Protein AF-A0A932EHI4-F1 (afdb_monomer_lite)

Radius of gyration: 26.93 Å; chains: 1; bounding box: 69×71×69 Å

Structure (mmCIF, N/CA/C/O backbone):
data_AF-A0A932EHI4-F1
#
_entry.id   AF-A0A932EHI4-F1
#
loop_
_atom_site.group_PDB
_atom_site.id
_atom_site.type_symbol
_atom_site.label_atom_id
_atom_site.label_alt_id
_atom_site.label_comp_id
_atom_site.label_asym_id
_atom_site.label_entity_id
_atom_site.label_seq_id
_atom_site.pdbx_PDB_ins_code
_atom_site.Cartn_x
_atom_site.Cartn_y
_atom_site.Cartn_z
_atom_site.occupancy
_atom_site.B_iso_or_equiv
_atom_site.auth_seq_id
_atom_site.auth_comp_id
_atom_site.auth_asym_id
_atom_site.auth_atom_id
_atom_site.pdbx_PDB_model_num
ATOM 1 N N . MET A 1 1 ? 50.349 -47.693 31.942 1.00 34.78 1 MET A N 1
ATOM 2 C CA . MET A 1 1 ? 49.705 -47.922 30.631 1.00 34.78 1 MET A CA 1
ATOM 3 C C . MET A 1 1 ? 48.266 -47.412 30.679 1.00 34.78 1 MET A C 1
ATOM 5 O O . MET A 1 1 ? 47.450 -47.995 31.371 1.00 34.78 1 MET A O 1
ATOM 9 N N . SER A 1 2 ? 48.058 -46.270 30.017 1.00 39.97 2 SER A N 1
ATOM 10 C CA . SER A 1 2 ? 46.847 -45.676 29.412 1.00 39.97 2 SER A CA 1
ATOM 11 C C . SER A 1 2 ? 45.482 -45.722 30.128 1.00 39.97 2 SER A C 1
ATOM 13 O O . SER A 1 2 ? 44.790 -46.733 30.109 1.00 39.97 2 SER A O 1
ATOM 15 N N . THR A 1 3 ? 45.031 -44.561 30.624 1.00 42.53 3 THR A N 1
ATOM 16 C CA . THR A 1 3 ? 43.630 -44.257 30.968 1.00 42.53 3 THR A CA 1
ATOM 17 C C . THR A 1 3 ? 42.862 -43.795 29.718 1.00 42.53 3 THR A C 1
ATOM 19 O O . THR A 1 3 ? 43.297 -42.903 28.992 1.00 42.53 3 THR A O 1
ATOM 22 N N . LEU A 1 4 ? 41.722 -44.428 29.432 1.00 42.41 4 LEU A N 1
ATOM 23 C CA . LEU A 1 4 ? 40.864 -44.128 28.279 1.00 42.41 4 LEU A CA 1
ATOM 24 C C . LEU A 1 4 ? 40.129 -42.789 28.489 1.00 42.41 4 LEU A C 1
ATOM 26 O O . LEU A 1 4 ? 39.278 -42.680 29.368 1.00 42.41 4 LEU A O 1
ATOM 30 N N . SER A 1 5 ? 40.443 -41.774 27.675 1.00 54.41 5 SER A N 1
ATOM 31 C CA . SER A 1 5 ? 39.711 -40.498 27.636 1.00 54.41 5 SER A CA 1
ATOM 32 C C . SER A 1 5 ? 38.316 -40.710 27.030 1.00 54.41 5 SER A C 1
ATOM 34 O O . SER A 1 5 ? 38.174 -41.263 25.938 1.00 54.41 5 SER A O 1
ATOM 36 N N . SER A 1 6 ? 37.271 -40.327 27.767 1.00 72.38 6 SER A N 1
ATOM 37 C CA . SER A 1 6 ? 35.872 -40.589 27.414 1.00 72.38 6 SER A CA 1
ATOM 38 C C . SER A 1 6 ? 35.328 -39.575 26.404 1.00 72.38 6 SER A C 1
ATOM 40 O O . SER A 1 6 ? 35.592 -38.377 26.487 1.00 72.38 6 SER A O 1
ATOM 42 N N . ARG A 1 7 ? 34.466 -40.048 25.492 1.00 66.06 7 ARG A N 1
ATOM 43 C CA . ARG A 1 7 ? 33.767 -39.246 24.466 1.00 66.06 7 ARG A CA 1
ATOM 44 C C . ARG A 1 7 ? 33.003 -38.039 25.040 1.00 66.06 7 ARG A C 1
ATOM 46 O O . ARG A 1 7 ? 32.804 -37.060 24.326 1.00 66.06 7 ARG A O 1
ATOM 53 N N . ARG A 1 8 ? 32.598 -38.081 26.318 1.00 62.62 8 ARG A N 1
ATOM 54 C CA . ARG A 1 8 ? 31.930 -36.957 27.005 1.00 62.62 8 ARG A CA 1
ATOM 55 C C . ARG A 1 8 ? 32.855 -35.760 27.247 1.00 62.62 8 ARG A C 1
ATOM 57 O O . ARG A 1 8 ? 32.394 -34.630 27.109 1.00 62.62 8 ARG A O 1
ATOM 64 N N . ASP A 1 9 ? 34.138 -35.985 27.518 1.00 58.72 9 ASP A N 1
ATOM 65 C CA . ASP A 1 9 ? 35.091 -34.894 27.773 1.00 58.72 9 ASP A CA 1
ATOM 66 C C . ASP A 1 9 ? 35.466 -34.150 26.487 1.00 58.72 9 ASP A C 1
ATOM 68 O O . ASP A 1 9 ? 35.713 -32.943 26.508 1.00 58.72 9 ASP A O 1
ATOM 72 N N . PHE A 1 10 ? 35.438 -34.848 25.347 1.00 59.22 10 PHE A N 1
ATOM 73 C CA . PHE A 1 10 ? 35.663 -34.243 24.036 1.00 59.22 10 PHE A CA 1
ATOM 74 C C . PHE A 1 10 ? 34.541 -33.265 23.658 1.00 59.22 10 PHE A C 1
ATOM 76 O O . PHE A 1 10 ? 34.827 -32.152 23.221 1.00 59.22 10 PHE A O 1
ATOM 83 N N . VAL A 1 11 ? 33.274 -33.636 23.888 1.00 58.91 11 VAL A N 1
ATOM 84 C CA . VAL A 1 11 ? 32.106 -32.788 23.575 1.00 58.91 11 VAL A CA 1
ATOM 85 C C . VAL A 1 11 ? 32.016 -31.581 24.513 1.00 58.91 11 VAL A C 1
ATOM 87 O O . VAL A 1 11 ? 31.745 -30.470 24.063 1.00 58.91 11 VAL A O 1
ATOM 90 N N . ALA A 1 12 ? 32.315 -31.756 25.804 1.00 55.88 12 ALA A N 1
ATOM 91 C CA . ALA A 1 12 ? 32.301 -30.651 26.764 1.00 55.88 12 ALA A CA 1
ATOM 92 C C . ALA A 1 12 ? 33.403 -29.608 26.493 1.00 55.88 12 ALA A C 1
ATOM 94 O O . ALA A 1 12 ? 33.197 -28.420 26.731 1.00 55.88 12 ALA A O 1
ATOM 95 N N . ARG A 1 13 ? 34.558 -30.028 25.955 1.00 52.31 13 ARG A N 1
ATOM 96 C CA . ARG A 1 13 ? 35.671 -29.122 25.617 1.00 52.31 13 ARG A CA 1
ATOM 97 C C . ARG A 1 13 ? 35.550 -28.443 24.254 1.00 52.31 13 ARG A C 1
ATOM 99 O O . ARG A 1 13 ? 36.196 -27.423 24.045 1.00 52.31 13 ARG A O 1
ATOM 106 N N . SER A 1 14 ? 34.732 -28.962 23.340 1.00 53.53 14 SER A N 1
ATOM 107 C CA . SER A 1 14 ? 34.564 -28.380 21.997 1.00 53.53 14 SER A CA 1
ATOM 108 C C . SER A 1 14 ? 33.404 -27.375 21.890 1.00 53.53 14 SER A C 1
ATOM 110 O O . SER A 1 14 ? 33.310 -26.665 20.892 1.00 53.53 14 SER A O 1
ATOM 112 N N . GLY A 1 15 ? 32.559 -27.242 22.922 1.00 49.91 15 GLY A N 1
ATOM 113 C CA . GLY A 1 15 ? 31.328 -26.441 22.865 1.00 49.91 15 GLY A CA 1
ATOM 114 C C . GLY A 1 15 ? 31.423 -24.941 23.190 1.00 49.91 15 GLY A C 1
ATOM 115 O O . GLY A 1 15 ? 30.474 -24.220 22.897 1.00 49.91 15 GLY A O 1
ATOM 116 N N . THR A 1 16 ? 32.511 -24.428 23.779 1.00 51.94 16 THR A N 1
ATOM 117 C CA . THR A 1 16 ? 32.500 -23.079 24.403 1.00 51.94 16 THR A CA 1
ATOM 118 C C . THR A 1 16 ? 33.520 -22.058 23.890 1.00 51.94 16 THR A C 1
ATOM 120 O O . THR A 1 16 ? 33.565 -20.956 24.426 1.00 51.94 16 THR A O 1
ATOM 123 N N . MET A 1 17 ? 34.276 -22.326 22.816 1.00 49.56 17 MET A N 1
ATOM 124 C CA . MET A 1 17 ? 35.223 -21.330 22.263 1.00 49.56 17 MET A CA 1
ATOM 125 C C . MET A 1 17 ? 34.876 -20.747 20.889 1.00 49.56 17 MET A C 1
ATOM 127 O O . MET A 1 17 ? 35.564 -19.837 20.438 1.00 49.56 17 MET A O 1
ATOM 131 N N . VAL A 1 18 ? 33.807 -21.193 20.225 1.00 53.56 18 VAL A N 1
ATOM 132 C CA . VAL A 1 18 ? 33.560 -20.788 18.825 1.00 53.56 18 VAL A CA 1
ATOM 133 C C . VAL A 1 18 ? 32.333 -19.887 18.654 1.00 53.56 18 VAL A C 1
ATOM 135 O O . VAL A 1 18 ? 32.189 -19.275 17.611 1.00 53.56 18 VAL A O 1
ATOM 138 N N . GLY A 1 19 ? 31.495 -19.680 19.675 1.00 55.72 19 GLY A N 1
ATOM 139 C CA . GLY A 1 19 ? 30.244 -18.921 19.518 1.00 55.72 19 GLY A CA 1
ATOM 140 C C . GLY A 1 19 ? 30.429 -17.477 19.023 1.00 55.72 19 GLY A C 1
ATOM 141 O O . GLY A 1 19 ? 29.881 -17.107 17.992 1.00 55.72 19 GLY A O 1
ATOM 142 N N . GLY A 1 20 ? 31.221 -16.657 19.720 1.00 63.34 20 GLY A N 1
ATOM 143 C CA . GLY A 1 20 ? 31.332 -15.221 19.414 1.00 63.34 20 GLY A CA 1
ATOM 144 C C . GLY A 1 20 ? 32.152 -14.897 18.160 1.00 63.34 20 GLY A C 1
ATOM 145 O O . GLY A 1 20 ? 31.717 -14.108 17.326 1.00 63.34 20 GLY A O 1
ATOM 146 N N . ALA A 1 21 ? 33.320 -15.527 17.999 1.00 65.38 21 ALA A N 1
ATOM 147 C CA . ALA A 1 21 ? 34.212 -15.268 16.866 1.00 65.38 21 ALA A CA 1
ATOM 148 C C . ALA A 1 21 ? 33.659 -15.832 15.547 1.00 65.38 21 ALA A C 1
ATOM 150 O O . ALA A 1 21 ? 33.754 -15.172 14.517 1.00 65.38 21 ALA A O 1
ATOM 151 N N . TRP A 1 22 ? 33.017 -17.006 15.571 1.00 67.19 22 TRP A N 1
ATOM 152 C CA . TRP A 1 22 ? 32.344 -17.562 14.394 1.00 67.19 22 TRP A CA 1
ATOM 153 C C . TRP A 1 22 ? 31.135 -16.722 13.994 1.00 67.19 22 TRP A C 1
ATOM 155 O O . TRP A 1 22 ? 30.975 -16.415 12.815 1.00 67.19 22 TRP A O 1
ATOM 165 N N . LEU A 1 23 ? 30.330 -16.273 14.966 1.00 69.19 23 LEU A N 1
ATOM 166 C CA . LEU A 1 23 ? 29.234 -15.348 14.685 1.00 69.19 23 LEU A CA 1
ATOM 167 C C . LEU A 1 23 ? 29.748 -14.032 14.106 1.00 69.19 23 LEU A C 1
ATOM 169 O O . LEU A 1 23 ? 29.156 -13.565 13.148 1.00 69.19 23 LEU A O 1
ATOM 173 N N . ALA A 1 24 ? 30.851 -13.464 14.602 1.00 69.75 24 ALA A N 1
ATOM 174 C CA . ALA A 1 24 ? 31.432 -12.243 14.038 1.00 69.75 24 ALA A CA 1
ATOM 175 C C . ALA A 1 24 ? 31.965 -12.443 12.605 1.00 69.75 24 ALA A C 1
ATOM 177 O O . ALA A 1 24 ? 31.718 -11.606 11.738 1.00 69.75 24 ALA A O 1
ATOM 178 N N . VAL A 1 25 ? 32.640 -13.568 12.332 1.00 79.88 25 VAL A N 1
ATOM 179 C CA . VAL A 1 25 ? 33.164 -13.915 10.995 1.00 79.88 25 VAL A CA 1
ATOM 180 C C . VAL A 1 25 ? 32.032 -14.174 9.995 1.00 79.88 25 VAL A C 1
ATOM 182 O O . VAL A 1 25 ? 32.128 -13.782 8.832 1.00 79.88 25 VAL A O 1
ATOM 185 N N . HIS A 1 26 ? 30.939 -14.795 10.438 1.00 78.31 26 HIS A N 1
ATOM 186 C CA . HIS A 1 26 ? 29.800 -15.130 9.585 1.00 78.31 26 HIS A CA 1
ATOM 187 C C . HIS A 1 26 ? 28.651 -14.120 9.655 1.00 78.31 26 HIS A C 1
ATOM 189 O O . HIS A 1 26 ? 27.681 -14.276 8.911 1.00 78.31 26 HIS A O 1
ATOM 195 N N . LEU A 1 27 ? 28.755 -13.063 10.467 1.00 82.56 27 LEU A N 1
ATOM 196 C CA . LEU A 1 27 ? 27.719 -12.038 10.604 1.00 82.56 27 LEU A CA 1
ATOM 197 C C . LEU A 1 27 ? 27.316 -11.452 9.243 1.00 82.56 27 LEU A C 1
ATOM 199 O O . LEU A 1 27 ? 26.121 -11.439 8.955 1.00 82.56 27 LEU A O 1
ATOM 203 N N . PRO A 1 28 ? 28.246 -11.082 8.338 1.00 90.19 28 PRO A N 1
ATOM 204 C CA . PRO A 1 28 ? 27.865 -10.539 7.035 1.00 90.19 28 PRO A CA 1
ATOM 205 C C . PRO A 1 28 ? 27.104 -11.545 6.160 1.00 90.19 28 PRO A C 1
ATOM 207 O O . PRO A 1 28 ? 26.199 -11.159 5.419 1.00 90.19 28 PRO A O 1
ATOM 210 N N . ALA A 1 29 ? 27.443 -12.837 6.253 1.00 79.00 29 ALA A N 1
ATOM 211 C CA . ALA A 1 29 ? 26.787 -13.912 5.511 1.00 79.00 29 ALA A CA 1
ATOM 212 C C . ALA A 1 29 ? 25.397 -14.230 6.081 1.00 79.00 29 ALA A C 1
ATOM 214 O O . ALA A 1 29 ? 24.445 -14.390 5.320 1.00 79.00 29 ALA A O 1
ATOM 215 N N . ILE A 1 30 ? 25.260 -14.249 7.407 1.00 79.38 30 ILE A N 1
ATOM 216 C CA . ILE A 1 30 ? 23.980 -14.409 8.106 1.00 79.38 30 ILE A CA 1
ATOM 217 C C . ILE A 1 30 ? 23.071 -13.216 7.806 1.00 79.38 30 ILE A C 1
ATOM 219 O O . ILE A 1 30 ? 21.899 -13.399 7.491 1.00 79.38 30 ILE A O 1
ATOM 223 N N . GLU A 1 31 ? 23.602 -11.995 7.819 1.00 81.19 31 GLU A N 1
ATOM 224 C CA . GLU A 1 31 ? 22.860 -10.811 7.406 1.00 81.19 31 GLU A CA 1
ATOM 225 C C . GLU A 1 31 ? 22.473 -10.853 5.926 1.00 81.19 31 GLU A C 1
ATOM 227 O O . GLU A 1 31 ? 21.355 -10.482 5.576 1.00 81.19 31 GLU A O 1
ATOM 232 N N . ALA A 1 32 ? 23.367 -11.292 5.037 1.00 77.19 32 ALA A N 1
ATOM 233 C CA . ALA A 1 32 ? 23.060 -11.441 3.619 1.00 77.19 32 ALA A CA 1
ATOM 234 C C . ALA A 1 32 ? 21.960 -12.485 3.397 1.00 77.19 32 ALA A C 1
ATOM 236 O O . ALA A 1 32 ? 21.020 -12.218 2.647 1.00 77.19 32 ALA A O 1
ATOM 237 N N . ALA A 1 33 ? 22.024 -13.617 4.101 1.00 73.06 33 ALA A N 1
ATOM 238 C CA . ALA A 1 33 ? 21.003 -14.655 4.092 1.00 73.06 33 ALA A CA 1
ATOM 239 C C . ALA A 1 33 ? 19.678 -14.149 4.681 1.00 73.06 33 ALA A C 1
ATOM 241 O O . ALA A 1 33 ? 18.629 -14.368 4.087 1.00 73.06 33 ALA A O 1
ATOM 242 N N . ALA A 1 34 ? 19.705 -13.391 5.778 1.00 74.50 34 ALA A N 1
ATOM 243 C CA . ALA A 1 34 ? 18.517 -12.784 6.373 1.00 74.50 34 ALA A CA 1
ATOM 244 C C . ALA A 1 34 ? 17.903 -11.710 5.460 1.00 74.50 34 ALA A C 1
ATOM 246 O O . ALA A 1 34 ? 16.685 -11.659 5.303 1.00 74.50 34 ALA A O 1
ATOM 247 N N . ARG A 1 35 ? 18.722 -10.877 4.803 1.00 75.44 35 ARG A N 1
ATOM 248 C CA . ARG A 1 35 ? 18.268 -9.933 3.768 1.00 75.44 35 ARG A CA 1
ATOM 249 C C . ARG A 1 35 ? 17.667 -10.681 2.582 1.00 75.44 35 ARG A C 1
ATOM 251 O O . ARG A 1 35 ? 16.629 -10.264 2.079 1.00 75.44 35 ARG A O 1
ATOM 258 N N . HIS A 1 36 ? 18.284 -11.778 2.148 1.00 66.12 36 HIS A N 1
ATOM 259 C CA . HIS A 1 36 ? 17.778 -12.609 1.059 1.00 66.12 36 HIS A CA 1
ATOM 260 C C . HIS A 1 36 ? 16.447 -13.274 1.429 1.00 66.12 36 HIS A C 1
ATOM 262 O O . HIS A 1 36 ? 15.498 -13.183 0.657 1.00 66.12 36 HIS A O 1
ATOM 268 N N . ALA A 1 37 ? 16.341 -13.849 2.627 1.00 61.88 37 ALA A N 1
ATOM 269 C CA . ALA A 1 37 ? 15.124 -14.454 3.155 1.00 61.88 37 ALA A CA 1
ATOM 270 C C . ALA A 1 37 ? 14.007 -13.417 3.339 1.00 61.88 37 ALA A C 1
ATOM 272 O O . ALA A 1 37 ? 12.887 -13.662 2.917 1.00 61.88 37 ALA A O 1
ATOM 273 N N . ARG A 1 38 ? 14.297 -12.218 3.867 1.00 62.53 38 ARG A N 1
ATOM 274 C CA . ARG A 1 38 ? 13.319 -11.113 3.956 1.00 62.53 38 ARG A CA 1
ATOM 275 C C . ARG A 1 38 ? 12.853 -10.646 2.576 1.00 62.53 38 ARG A C 1
ATOM 277 O O . ARG A 1 38 ? 11.665 -10.419 2.380 1.00 62.53 38 ARG A O 1
ATOM 284 N N . ARG A 1 39 ? 13.770 -10.550 1.605 1.00 61.00 39 ARG A N 1
ATOM 285 C CA . ARG A 1 39 ? 13.433 -10.249 0.203 1.00 61.00 39 ARG A CA 1
ATOM 286 C C . ARG A 1 39 ? 12.581 -11.357 -0.419 1.00 61.00 39 ARG A C 1
ATOM 288 O O . ARG A 1 39 ? 11.655 -11.041 -1.148 1.00 61.00 39 ARG A O 1
ATOM 295 N N . ALA A 1 40 ? 12.864 -12.626 -0.128 1.00 58.41 40 ALA A N 1
ATOM 296 C CA . ALA A 1 40 ? 12.082 -13.768 -0.599 1.00 58.41 40 ALA A CA 1
ATOM 297 C C . ALA A 1 40 ? 10.686 -13.820 0.045 1.00 58.41 40 ALA A C 1
ATOM 299 O O . ALA A 1 40 ? 9.701 -13.964 -0.663 1.00 58.41 40 ALA A O 1
ATOM 300 N N . LEU A 1 41 ? 10.574 -13.574 1.351 1.00 56.38 41 LEU A N 1
ATOM 301 C CA . LEU A 1 41 ? 9.292 -13.457 2.052 1.00 56.38 41 LEU A CA 1
ATOM 302 C C . LEU A 1 41 ? 8.439 -12.298 1.510 1.00 56.38 41 LEU A C 1
ATOM 304 O O . LEU A 1 41 ? 7.230 -12.450 1.369 1.00 56.38 41 LEU A O 1
ATOM 308 N N . GLY A 1 42 ? 9.061 -11.185 1.106 1.00 54.72 42 GLY A N 1
ATOM 309 C CA . GLY A 1 42 ? 8.382 -10.098 0.389 1.00 54.72 42 GLY A CA 1
ATOM 310 C C . GLY A 1 42 ? 7.931 -10.451 -1.039 1.00 54.72 42 GLY A C 1
ATOM 311 O O . GLY A 1 42 ? 6.995 -9.833 -1.539 1.00 54.72 42 GLY A O 1
ATOM 312 N N . ARG A 1 43 ? 8.549 -11.455 -1.682 1.00 55.75 43 ARG A N 1
ATOM 313 C CA . ARG A 1 43 ? 8.125 -12.018 -2.984 1.00 55.75 43 ARG A CA 1
ATOM 314 C C . ARG A 1 43 ? 6.952 -12.996 -2.870 1.00 55.75 43 ARG A C 1
ATOM 316 O O . ARG A 1 43 ? 6.369 -13.363 -3.879 1.00 55.75 43 ARG A O 1
ATOM 323 N N . HIS A 1 44 ? 6.603 -13.433 -1.658 1.00 49.38 44 HIS A N 1
ATOM 324 C CA . HIS A 1 44 ? 5.498 -14.371 -1.435 1.00 49.38 44 HIS A CA 1
ATOM 325 C C . HIS A 1 44 ? 4.145 -13.691 -1.191 1.00 49.38 44 HIS A C 1
ATOM 327 O O . HIS A 1 44 ? 3.127 -14.378 -1.144 1.00 49.38 44 HIS A O 1
ATOM 333 N N . ALA A 1 45 ? 4.092 -12.357 -1.086 1.00 57.59 45 ALA A N 1
ATOM 334 C CA . ALA A 1 45 ? 2.835 -11.658 -1.326 1.00 57.59 45 ALA A CA 1
ATOM 335 C C . ALA A 1 45 ? 2.545 -11.767 -2.831 1.00 57.59 45 ALA A C 1
ATOM 337 O O . ALA A 1 45 ? 3.400 -11.339 -3.616 1.00 57.59 45 ALA A O 1
ATOM 338 N N . PRO A 1 46 ? 1.395 -12.326 -3.256 1.00 59.50 46 PRO A N 1
ATOM 339 C CA . PRO A 1 46 ? 1.079 -12.408 -4.674 1.00 59.50 46 PRO A CA 1
ATOM 340 C C . PRO A 1 46 ? 1.234 -11.003 -5.280 1.00 59.50 46 PRO A C 1
ATOM 342 O O . PRO A 1 46 ? 0.834 -10.007 -4.672 1.00 59.50 46 PRO A O 1
ATOM 345 N N . PHE A 1 47 ? 1.911 -10.917 -6.426 1.00 74.00 47 PHE A N 1
ATOM 346 C CA . PHE A 1 47 ? 2.189 -9.688 -7.187 1.00 74.00 47 PHE A CA 1
ATOM 347 C C . PHE A 1 47 ? 3.277 -8.730 -6.639 1.00 74.00 47 PHE A C 1
ATOM 349 O O . PHE A 1 47 ? 3.690 -7.831 -7.369 1.00 74.00 47 PHE A O 1
ATOM 356 N N . GLY A 1 48 ? 3.799 -8.890 -5.414 1.00 89.31 48 GLY A N 1
ATOM 357 C CA . GLY A 1 48 ? 4.906 -8.058 -4.891 1.00 89.31 48 GLY A CA 1
ATOM 358 C C . GLY A 1 48 ? 4.552 -6.603 -4.529 1.00 89.31 48 GLY A C 1
ATOM 359 O O . GLY A 1 48 ? 5.442 -5.786 -4.283 1.00 89.31 48 GLY A O 1
ATOM 360 N N . VAL A 1 49 ? 3.259 -6.265 -4.455 1.00 92.56 49 VAL A N 1
ATOM 361 C CA . VAL A 1 49 ? 2.757 -4.894 -4.216 1.00 92.56 49 VAL A CA 1
ATOM 362 C C . VAL A 1 49 ? 3.283 -4.291 -2.909 1.00 92.56 49 VAL A C 1
ATOM 364 O O . VAL A 1 49 ? 3.677 -3.130 -2.879 1.00 92.56 49 VAL A O 1
ATOM 367 N N . ILE A 1 50 ? 3.344 -5.071 -1.826 1.00 91.94 50 ILE A N 1
ATOM 368 C CA . ILE A 1 50 ? 3.815 -4.575 -0.521 1.00 91.94 50 ILE A CA 1
ATOM 369 C C . ILE A 1 50 ? 5.298 -4.193 -0.570 1.00 91.94 50 ILE A C 1
ATOM 371 O O . ILE A 1 50 ? 5.689 -3.159 -0.033 1.00 91.94 50 ILE A O 1
ATOM 375 N N . TYR A 1 51 ? 6.120 -4.986 -1.263 1.00 92.25 51 TYR A N 1
ATOM 376 C CA . TYR A 1 51 ? 7.532 -4.661 -1.460 1.00 92.25 51 TYR A CA 1
ATOM 377 C C . TYR A 1 51 ? 7.706 -3.395 -2.310 1.00 92.25 51 TYR A C 1
ATOM 379 O O . TYR A 1 51 ? 8.530 -2.540 -1.982 1.00 92.25 51 TYR A O 1
ATOM 387 N N . PHE A 1 52 ? 6.899 -3.239 -3.365 1.00 94.88 52 PHE A N 1
ATOM 388 C CA . PHE A 1 52 ? 6.847 -1.995 -4.133 1.00 94.88 52 PHE A CA 1
ATOM 389 C C . PHE A 1 52 ? 6.498 -0.795 -3.250 1.00 94.88 52 PHE A C 1
ATOM 391 O O . PHE A 1 52 ? 7.188 0.217 -3.328 1.00 94.88 52 PHE A O 1
ATOM 398 N N . MET A 1 53 ? 5.472 -0.904 -2.398 1.00 95.50 53 MET A N 1
ATOM 399 C CA . MET A 1 53 ? 5.065 0.180 -1.499 1.00 95.50 53 MET A CA 1
ATOM 400 C C . MET A 1 53 ? 6.193 0.586 -0.550 1.00 95.50 53 MET A C 1
ATOM 402 O O . MET A 1 53 ? 6.492 1.772 -0.450 1.00 95.50 53 MET A O 1
ATOM 406 N N . ASP A 1 54 ? 6.848 -0.377 0.101 1.00 94.62 54 ASP A N 1
ATOM 407 C CA . ASP A 1 54 ? 7.969 -0.109 1.011 1.00 94.62 54 ASP A CA 1
ATOM 408 C C . ASP A 1 54 ? 9.115 0.621 0.289 1.00 94.62 54 ASP A C 1
ATOM 410 O O . ASP A 1 54 ? 9.564 1.690 0.716 1.00 94.62 54 ASP A O 1
ATOM 414 N N . LYS A 1 55 ? 9.515 0.115 -0.885 1.00 95.00 55 LYS A N 1
ATOM 415 C CA . LYS A 1 55 ? 10.545 0.748 -1.718 1.00 95.00 55 LYS A CA 1
ATOM 416 C C . LYS A 1 55 ? 10.131 2.146 -2.178 1.00 95.00 55 LYS A C 1
ATOM 418 O O . LYS A 1 55 ? 10.943 3.066 -2.094 1.00 95.00 55 LYS A O 1
ATOM 423 N N . ALA A 1 56 ? 8.901 2.321 -2.662 1.00 96.56 56 ALA A N 1
ATOM 424 C CA . ALA A 1 56 ? 8.385 3.601 -3.138 1.00 96.56 56 ALA A CA 1
ATOM 425 C C . ALA A 1 56 ? 8.405 4.641 -2.015 1.00 96.56 56 ALA A C 1
ATOM 427 O O . ALA A 1 56 ? 8.977 5.716 -2.183 1.00 96.56 56 ALA A O 1
ATOM 428 N N . LEU A 1 57 ? 7.862 4.297 -0.847 1.00 96.75 57 LEU A N 1
ATOM 429 C CA . LEU A 1 57 ? 7.800 5.185 0.312 1.00 96.75 57 LEU A CA 1
ATOM 430 C C . LEU A 1 57 ? 9.181 5.564 0.858 1.00 96.75 57 LEU A C 1
ATOM 432 O O . LEU A 1 57 ? 9.334 6.655 1.405 1.00 96.75 57 LEU A O 1
ATOM 436 N N . GLY A 1 58 ? 10.180 4.695 0.686 1.00 95.75 58 GLY A N 1
ATOM 437 C CA . GLY A 1 58 ? 11.574 4.978 1.025 1.00 95.75 58 GLY A CA 1
ATOM 438 C C . GLY A 1 58 ? 12.382 5.690 -0.067 1.00 95.75 58 GLY A C 1
ATOM 439 O O . GLY A 1 58 ? 13.528 6.052 0.190 1.00 95.75 58 GLY A O 1
ATOM 440 N N . THR A 1 59 ? 11.843 5.865 -1.280 1.00 95.06 59 THR A N 1
ATOM 441 C CA . THR A 1 59 ? 12.583 6.420 -2.430 1.00 95.06 59 THR A CA 1
ATOM 442 C C . THR A 1 59 ? 11.720 7.362 -3.288 1.00 95.06 59 THR A C 1
ATOM 444 O O . THR A 1 59 ? 11.412 8.474 -2.867 1.00 95.06 59 THR A O 1
ATOM 447 N N . PHE A 1 60 ? 11.327 6.944 -4.495 1.00 94.00 60 PHE A N 1
ATOM 448 C CA . PHE A 1 60 ? 10.684 7.769 -5.526 1.00 94.00 60 PHE A CA 1
ATOM 449 C C . PHE A 1 60 ? 9.251 8.209 -5.189 1.00 94.00 60 PHE A C 1
ATOM 451 O O . PHE A 1 60 ? 8.716 9.109 -5.824 1.00 94.00 60 PHE A O 1
ATOM 458 N N . GLY A 1 61 ? 8.615 7.566 -4.212 1.00 95.25 61 GLY A N 1
ATOM 459 C CA . GLY A 1 61 ? 7.253 7.835 -3.756 1.00 95.25 61 GLY A CA 1
ATOM 460 C C . GLY A 1 61 ? 7.191 8.445 -2.356 1.00 95.25 61 GLY A C 1
ATOM 461 O O . GLY A 1 61 ? 6.143 8.362 -1.716 1.00 95.25 61 GLY A O 1
ATOM 462 N N . ALA A 1 62 ? 8.278 9.046 -1.858 1.00 97.19 62 ALA A N 1
ATOM 463 C CA . ALA A 1 62 ? 8.350 9.591 -0.498 1.00 97.19 62 ALA A CA 1
ATOM 464 C C . ALA A 1 62 ? 7.224 10.596 -0.171 1.00 97.19 62 ALA A C 1
ATOM 466 O O . ALA A 1 62 ? 6.786 10.674 0.978 1.00 97.19 62 ALA A O 1
ATOM 467 N N . GLN A 1 63 ? 6.682 11.309 -1.170 1.00 96.44 63 GLN A N 1
ATOM 468 C CA . GLN A 1 63 ? 5.540 12.216 -0.981 1.00 96.44 63 GLN A CA 1
ATOM 469 C C . GLN A 1 63 ? 4.275 11.527 -0.436 1.00 96.44 63 GLN A C 1
ATOM 471 O O . GLN A 1 63 ? 3.460 12.171 0.223 1.00 96.44 63 GLN A O 1
ATOM 476 N N . PHE A 1 64 ? 4.108 10.219 -0.660 1.00 97.44 64 PHE A N 1
ATOM 477 C CA . PHE A 1 64 ? 2.950 9.457 -0.185 1.00 97.44 64 PHE A CA 1
ATOM 478 C C . PHE A 1 64 ? 3.079 9.024 1.282 1.00 97.44 64 PHE A C 1
ATOM 480 O O . PHE A 1 64 ? 2.094 8.600 1.889 1.00 97.44 64 PHE A O 1
ATOM 487 N N . LEU A 1 65 ? 4.266 9.165 1.883 1.00 97.06 65 LEU A N 1
ATOM 488 C CA . LEU A 1 65 ? 4.533 8.710 3.245 1.00 97.06 65 LEU A CA 1
ATOM 489 C C . LEU A 1 65 ? 3.716 9.470 4.290 1.00 97.06 65 LEU A C 1
ATOM 491 O O . LEU A 1 65 ? 3.197 8.855 5.220 1.00 97.06 65 LEU A O 1
ATOM 495 N N . GLN A 1 66 ? 3.587 10.791 4.142 1.00 97.19 66 GLN A N 1
ATOM 496 C CA . GLN A 1 66 ? 2.826 11.608 5.089 1.00 97.19 66 GLN A CA 1
ATOM 497 C C . GLN A 1 66 ? 1.316 11.328 5.023 1.00 97.19 66 GLN A C 1
ATOM 499 O O . GLN A 1 66 ? 0.749 11.029 6.074 1.00 97.19 66 GLN A O 1
ATOM 504 N N . PRO A 1 67 ? 0.662 11.303 3.842 1.00 97.06 67 PRO A N 1
ATOM 505 C CA . PRO A 1 67 ? -0.734 10.871 3.732 1.00 97.06 67 PRO A CA 1
ATOM 506 C C . PRO A 1 67 ? -1.002 9.491 4.341 1.00 97.06 67 PRO A C 1
ATOM 508 O O . PRO A 1 67 ? -1.997 9.311 5.042 1.00 97.06 67 PRO A O 1
ATOM 511 N N . ILE A 1 68 ? -0.104 8.524 4.120 1.00 97.19 68 ILE A N 1
ATOM 512 C CA . ILE A 1 68 ? -0.257 7.170 4.667 1.00 97.19 68 ILE A CA 1
ATOM 513 C C . ILE A 1 68 ? -0.128 7.166 6.188 1.00 97.19 68 ILE A C 1
ATOM 515 O O . ILE A 1 68 ? -1.011 6.655 6.874 1.00 97.19 68 ILE A O 1
ATOM 519 N N . ARG A 1 69 ? 0.939 7.763 6.733 1.00 97.25 69 ARG A N 1
ATOM 520 C CA . ARG A 1 69 ? 1.141 7.832 8.188 1.00 97.25 69 ARG A CA 1
ATOM 521 C C . ARG A 1 69 ? 0.010 8.582 8.886 1.00 97.25 69 ARG A C 1
ATOM 523 O O . ARG A 1 69 ? -0.437 8.132 9.936 1.00 97.25 69 ARG A O 1
ATOM 530 N N . GLY A 1 70 ? -0.453 9.682 8.295 1.00 96.38 70 GLY A N 1
ATOM 531 C CA . GLY A 1 70 ? -1.537 10.498 8.835 1.00 96.38 70 GLY A CA 1
ATOM 532 C C . GLY A 1 70 ? -2.891 9.788 8.841 1.00 96.38 70 GLY A C 1
ATOM 533 O O . GLY A 1 70 ? -3.641 9.950 9.794 1.00 96.38 70 GLY A O 1
ATOM 534 N N . GLY A 1 71 ? -3.191 8.966 7.830 1.00 97.25 71 GLY A N 1
ATOM 535 C CA . GLY A 1 71 ? -4.490 8.290 7.737 1.00 97.25 71 GLY A CA 1
ATOM 536 C C . GLY A 1 71 ? -4.602 6.947 8.463 1.00 97.25 71 GLY A C 1
ATOM 537 O O . GLY A 1 71 ? -5.716 6.473 8.673 1.00 97.25 71 GLY A O 1
ATOM 538 N N . LEU A 1 72 ? -3.495 6.326 8.889 1.00 97.38 72 LEU A N 1
ATOM 539 C CA . LEU A 1 72 ? -3.540 5.069 9.657 1.00 97.38 72 LEU A CA 1
ATOM 540 C C . LEU A 1 72 ? -4.302 5.194 10.998 1.00 97.38 72 LEU A C 1
ATOM 542 O O . LEU A 1 72 ? -5.124 4.318 11.285 1.00 97.38 72 LEU A O 1
ATOM 546 N N . PRO A 1 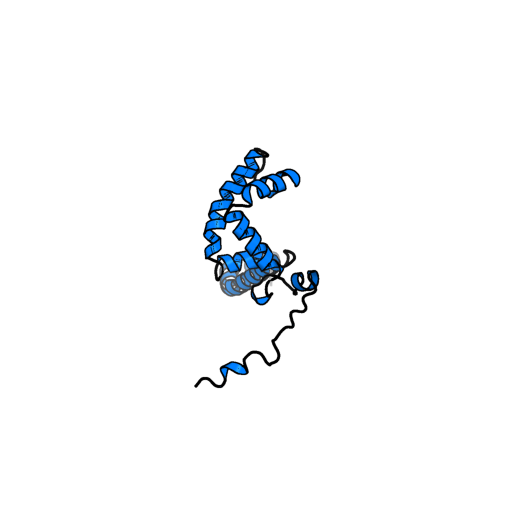73 ? -4.098 6.249 11.816 1.00 98.25 73 PRO A N 1
ATOM 547 C CA . PRO A 1 73 ? -4.912 6.485 13.009 1.00 98.25 73 PRO A CA 1
ATOM 548 C C . PRO A 1 73 ? -6.401 6.665 12.695 1.00 98.25 73 PRO A C 1
ATOM 550 O O . PRO A 1 73 ? -7.242 6.123 13.412 1.00 98.25 73 PRO A O 1
ATOM 553 N N . ASP A 1 74 ? -6.729 7.373 11.611 1.00 98.12 74 ASP A N 1
ATOM 554 C CA . ASP A 1 74 ? -8.115 7.600 11.194 1.00 98.12 74 ASP A CA 1
ATOM 555 C C . ASP A 1 74 ? -8.783 6.308 10.718 1.00 98.12 74 ASP A C 1
ATOM 557 O O . ASP A 1 74 ? -9.927 6.040 11.086 1.00 98.12 74 ASP A O 1
ATOM 561 N N . LEU A 1 75 ? -8.053 5.453 9.992 1.00 98.44 75 LEU A N 1
ATOM 562 C CA . LEU A 1 75 ? -8.515 4.118 9.614 1.00 98.44 75 LEU A CA 1
ATOM 563 C C . LEU A 1 75 ? -8.822 3.266 10.855 1.00 98.44 75 LEU A C 1
ATOM 565 O O . LEU A 1 75 ? -9.869 2.622 10.924 1.00 98.44 75 LEU A O 1
ATOM 569 N N . LEU A 1 76 ? -7.934 3.275 11.857 1.00 98.25 76 LEU A N 1
ATOM 570 C CA . LEU A 1 76 ? -8.155 2.552 13.113 1.00 98.25 76 LEU A CA 1
ATOM 571 C C . LEU A 1 76 ? -9.358 3.112 13.886 1.00 98.25 76 LEU A C 1
ATOM 573 O O . LEU A 1 76 ? -10.166 2.341 14.409 1.00 98.25 76 LEU A O 1
ATOM 577 N N . LYS A 1 77 ? -9.498 4.440 13.948 1.00 98.38 77 LYS A N 1
ATOM 578 C CA . LYS A 1 77 ? -10.642 5.112 14.576 1.00 98.38 77 LYS A CA 1
ATOM 579 C C . LYS A 1 77 ? -11.952 4.727 13.886 1.00 98.38 77 LYS A C 1
ATOM 581 O O . LYS A 1 77 ? -12.896 4.334 14.569 1.00 98.38 77 LYS A O 1
ATOM 586 N N . ALA A 1 78 ? -12.001 4.791 12.556 1.00 98.19 78 ALA A N 1
ATOM 587 C CA . ALA A 1 78 ? -13.165 4.395 11.769 1.00 98.19 78 ALA A CA 1
ATOM 588 C C . ALA A 1 78 ? -13.498 2.907 11.958 1.00 98.19 78 ALA A C 1
ATOM 590 O O . ALA A 1 78 ? -14.666 2.550 12.108 1.00 98.19 78 ALA A O 1
ATOM 591 N N . ALA A 1 79 ? -12.480 2.045 12.046 1.00 98.44 79 ALA A N 1
ATOM 592 C CA . ALA A 1 79 ? -12.689 0.627 12.299 1.00 98.44 79 ALA A CA 1
ATOM 593 C C . ALA A 1 79 ? -13.302 0.361 13.684 1.00 98.44 79 ALA A C 1
ATOM 595 O O . ALA A 1 79 ? -14.284 -0.373 13.802 1.00 98.44 79 ALA A O 1
ATOM 596 N N . ARG A 1 80 ? -12.788 1.017 14.730 1.00 98.25 80 ARG A N 1
ATOM 597 C CA . ARG A 1 80 ? -13.331 0.902 16.094 1.00 98.25 80 ARG A CA 1
ATOM 598 C C . ARG A 1 80 ? -14.719 1.518 16.249 1.00 98.25 80 ARG A C 1
ATOM 600 O O . ARG A 1 80 ? -15.482 1.062 17.094 1.00 98.25 80 ARG A O 1
ATOM 607 N N . ALA A 1 81 ? -15.072 2.502 15.422 1.00 98.12 81 ALA A N 1
ATOM 608 C CA . ALA A 1 81 ? -16.437 3.023 15.361 1.00 98.12 81 ALA A CA 1
ATOM 609 C C . ALA A 1 81 ? -17.438 1.984 14.816 1.00 98.12 81 ALA A C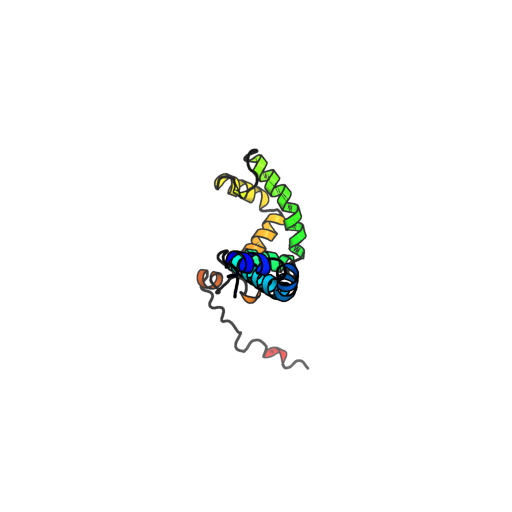 1
ATOM 611 O O . ALA A 1 81 ? -18.605 2.018 15.195 1.00 98.12 81 ALA A O 1
ATOM 612 N N . LYS A 1 82 ? -16.995 1.045 13.962 1.00 97.88 82 LYS A N 1
ATOM 613 C CA . LYS A 1 82 ? -17.820 -0.088 13.501 1.00 97.88 82 LYS A CA 1
ATOM 614 C C . LYS A 1 82 ? -17.862 -1.233 14.510 1.00 97.88 82 LYS A C 1
ATOM 616 O O . LYS A 1 82 ? -18.911 -1.846 14.681 1.00 97.88 82 LYS A O 1
ATOM 621 N N . ASN A 1 83 ? -16.737 -1.536 15.156 1.00 97.50 83 ASN A N 1
ATOM 622 C CA . ASN A 1 83 ? -16.652 -2.554 16.199 1.00 97.50 83 ASN A CA 1
ATOM 623 C C . ASN A 1 83 ? -15.571 -2.177 17.234 1.00 97.50 83 ASN A C 1
ATOM 625 O O . ASN A 1 83 ? -14.382 -2.315 16.944 1.00 97.50 83 ASN A O 1
ATOM 629 N N . PRO A 1 84 ? -15.936 -1.751 18.456 1.00 97.19 84 PRO A N 1
ATOM 630 C CA . PRO A 1 84 ? -14.958 -1.337 19.465 1.00 97.19 84 PRO A CA 1
ATOM 631 C C . PRO A 1 84 ? -13.974 -2.434 19.899 1.00 97.19 84 PRO A C 1
ATOM 633 O O . PRO A 1 84 ? -12.912 -2.112 20.430 1.00 97.19 84 PRO A O 1
ATOM 636 N N . ALA A 1 85 ? -14.308 -3.712 19.682 1.00 96.69 85 ALA A N 1
ATOM 637 C CA . ALA A 1 85 ? -13.488 -4.846 20.100 1.00 96.69 85 ALA A CA 1
ATOM 638 C C . ALA A 1 85 ? -12.331 -5.165 19.136 1.00 96.69 85 ALA A C 1
ATOM 640 O O . ALA A 1 85 ? -11.434 -5.920 19.512 1.00 96.69 85 ALA A O 1
ATOM 641 N N . VAL A 1 86 ? -12.320 -4.614 17.913 1.00 97.69 86 VAL A N 1
ATOM 642 C CA . VAL A 1 86 ? -11.258 -4.934 16.948 1.00 97.69 86 VAL A CA 1
ATOM 643 C C . VAL A 1 86 ? -9.937 -4.232 17.265 1.00 97.69 86 VAL A C 1
ATOM 645 O O . VAL A 1 86 ? -9.874 -3.059 17.660 1.00 97.69 86 VAL A O 1
ATOM 648 N N . ARG A 1 87 ? -8.837 -4.942 17.014 1.00 96.94 87 ARG A N 1
ATOM 649 C CA . ARG A 1 87 ? -7.472 -4.405 17.083 1.00 96.94 87 ARG A CA 1
ATOM 650 C C . ARG A 1 87 ? -7.121 -3.567 15.855 1.00 96.94 87 ARG A C 1
ATOM 652 O O . ARG A 1 87 ? -6.255 -2.703 15.954 1.00 96.94 87 ARG A O 1
ATOM 659 N N . GLY A 1 88 ? -7.796 -3.786 14.726 1.00 96.31 88 GLY A N 1
ATOM 660 C CA . GLY A 1 88 ? -7.589 -3.021 13.499 1.00 96.31 88 GLY A CA 1
ATOM 661 C C . GLY A 1 88 ? -8.611 -3.328 12.407 1.00 96.31 88 GLY A C 1
ATOM 662 O O . GLY A 1 88 ? -9.432 -4.230 12.537 1.00 96.31 88 GLY A O 1
ATOM 663 N N . PHE A 1 89 ? -8.524 -2.577 11.308 1.00 97.69 89 PHE A N 1
ATOM 664 C CA . PHE A 1 89 ? -9.433 -2.663 10.160 1.00 97.69 89 PHE A CA 1
ATOM 665 C C . PHE A 1 89 ? -9.615 -4.088 9.608 1.00 97.69 89 PHE A C 1
ATOM 667 O O . PHE A 1 89 ? -10.734 -4.481 9.303 1.00 97.69 89 PHE A O 1
ATOM 674 N N . ALA A 1 90 ? -8.538 -4.876 9.533 1.00 96.62 90 ALA A N 1
ATOM 675 C CA . ALA A 1 90 ? -8.555 -6.217 8.942 1.00 96.62 90 ALA A CA 1
ATOM 676 C C . ALA A 1 90 ? -9.401 -7.251 9.715 1.00 96.62 90 ALA A C 1
ATOM 678 O O . ALA A 1 90 ? -9.698 -8.310 9.173 1.00 96.62 90 ALA A O 1
ATOM 679 N N . GLU A 1 91 ? -9.780 -6.968 10.965 1.00 98.12 91 GLU A N 1
ATOM 680 C CA . GLU A 1 91 ? -10.621 -7.863 11.778 1.00 98.12 91 GLU A CA 1
ATOM 681 C C . GLU A 1 91 ? -12.123 -7.609 11.603 1.00 98.12 91 GLU A C 1
ATOM 683 O O . GLU A 1 91 ? -12.945 -8.360 12.125 1.00 98.12 91 GLU A O 1
ATOM 688 N N . LEU A 1 92 ? -12.500 -6.542 10.894 1.00 98.25 92 LEU A N 1
ATOM 689 C CA . LEU A 1 92 ? -13.893 -6.271 10.563 1.00 98.25 92 LEU A CA 1
ATOM 690 C C . LEU A 1 92 ? -14.420 -7.276 9.532 1.00 98.25 92 LEU A C 1
ATOM 692 O O . LEU A 1 92 ? -13.658 -7.798 8.716 1.00 98.25 92 LEU A O 1
ATOM 696 N N . SER A 1 93 ? -15.739 -7.479 9.515 1.00 97.88 93 SER A N 1
ATOM 697 C CA . SER A 1 93 ? -16.405 -8.168 8.400 1.00 97.88 93 SER A CA 1
ATOM 698 C C . SER A 1 93 ? -16.188 -7.419 7.080 1.00 97.88 93 SER A C 1
ATOM 700 O O . SER A 1 93 ? -15.941 -6.213 7.073 1.00 97.88 93 SER A O 1
ATOM 702 N N . PHE A 1 94 ? -16.322 -8.112 5.948 1.00 96.94 94 PHE A N 1
ATOM 703 C CA . PHE A 1 94 ? -16.158 -7.506 4.622 1.00 96.94 94 PHE A CA 1
ATOM 704 C C . PHE A 1 94 ? -17.075 -6.288 4.401 1.00 96.94 94 PHE A C 1
ATOM 706 O O . PHE A 1 94 ? -16.650 -5.269 3.853 1.00 96.94 94 PHE A O 1
ATOM 713 N N . GLU A 1 95 ? -18.318 -6.365 4.873 1.00 98.00 95 GLU A N 1
ATOM 714 C CA . GLU A 1 95 ? -19.301 -5.280 4.787 1.00 98.00 95 GLU A CA 1
ATOM 715 C C . GLU A 1 95 ? -18.839 -4.054 5.585 1.00 98.00 95 GLU A C 1
ATOM 717 O O . GLU A 1 95 ? -18.806 -2.939 5.065 1.00 98.00 95 GLU A O 1
ATOM 722 N N . GLN A 1 96 ? -18.376 -4.262 6.820 1.00 98.25 96 GLN A N 1
ATOM 723 C CA . GLN A 1 96 ? -17.846 -3.189 7.665 1.00 98.25 96 GLN A CA 1
ATOM 724 C C . GLN A 1 96 ? -16.543 -2.596 7.111 1.00 98.25 96 GLN A C 1
ATOM 726 O O . GLN A 1 96 ? -16.357 -1.380 7.177 1.00 98.25 96 GLN A O 1
ATOM 731 N N . GLN A 1 97 ? -15.653 -3.428 6.559 1.00 98.44 97 GLN A N 1
ATOM 732 C CA . GLN A 1 97 ? -14.443 -2.972 5.872 1.00 98.44 97 GLN A CA 1
ATOM 733 C C . GLN A 1 97 ? -14.804 -2.064 4.691 1.00 98.44 97 GLN A C 1
ATOM 735 O O . GLN A 1 97 ? -14.271 -0.962 4.565 1.00 98.44 97 GLN A O 1
ATOM 740 N N . THR A 1 98 ? -15.756 -2.496 3.865 1.00 97.94 98 THR A N 1
ATOM 741 C CA . THR A 1 98 ? -16.225 -1.741 2.697 1.00 97.94 98 THR A CA 1
ATOM 742 C C . THR A 1 98 ? -16.825 -0.398 3.104 1.00 97.94 98 THR A C 1
ATOM 744 O O . THR A 1 98 ? -16.471 0.628 2.528 1.00 97.94 98 THR A O 1
ATOM 747 N N . ASP A 1 99 ? -17.681 -0.377 4.124 1.00 98.12 99 ASP A N 1
ATOM 748 C CA . ASP A 1 99 ? -18.270 0.858 4.643 1.00 98.12 99 ASP A CA 1
ATOM 749 C C . ASP A 1 99 ? -17.220 1.858 5.141 1.00 98.12 99 ASP A C 1
ATOM 751 O O . ASP A 1 99 ? -17.325 3.056 4.873 1.00 98.12 99 ASP A O 1
ATOM 755 N N . VAL A 1 100 ? -16.214 1.379 5.883 1.00 98.38 100 VAL A N 1
ATOM 756 C CA . VAL A 1 100 ? -15.115 2.228 6.363 1.00 98.38 100 VAL A CA 1
ATOM 757 C C . VAL A 1 100 ? -14.345 2.810 5.182 1.00 98.38 100 VAL A C 1
ATOM 759 O O . VAL A 1 100 ? -14.104 4.014 5.158 1.00 98.38 100 VAL A O 1
ATOM 762 N N . LEU A 1 101 ? -14.007 1.988 4.184 1.00 97.75 101 LEU A N 1
ATOM 763 C CA . LEU A 1 101 ? -13.290 2.455 2.998 1.00 97.75 101 LEU A CA 1
ATOM 764 C C . LEU A 1 101 ? -14.104 3.475 2.195 1.00 97.75 101 LEU A C 1
ATOM 766 O O . LEU A 1 101 ? -13.543 4.508 1.838 1.00 97.75 101 LEU A O 1
ATOM 770 N N . ARG A 1 102 ? -15.415 3.255 2.000 1.00 98.00 102 ARG A N 1
ATOM 771 C CA . ARG A 1 102 ? -16.321 4.222 1.347 1.00 98.00 102 ARG A CA 1
ATOM 772 C C . ARG A 1 102 ? -16.296 5.583 2.036 1.00 98.00 102 ARG A C 1
ATOM 774 O O . ARG A 1 102 ? -16.188 6.613 1.377 1.00 98.00 102 ARG A O 1
ATOM 781 N N . GLY A 1 103 ? -16.334 5.594 3.369 1.00 97.81 103 GLY A N 1
ATOM 782 C CA . GLY A 1 103 ? -16.251 6.824 4.162 1.00 97.81 103 GLY A CA 1
ATOM 783 C C . GLY A 1 103 ? -14.912 7.565 4.046 1.00 97.81 103 GLY A C 1
ATOM 784 O O . GLY A 1 103 ? -14.828 8.733 4.419 1.00 97.81 103 GLY A O 1
ATOM 785 N N . MET A 1 104 ? -13.871 6.912 3.525 1.00 97.75 104 MET A N 1
ATOM 786 C CA . MET A 1 104 ? -12.522 7.464 3.395 1.00 97.75 104 MET A CA 1
ATOM 787 C C . MET A 1 104 ? -12.118 7.747 1.941 1.00 97.75 104 MET A C 1
ATOM 789 O O . MET A 1 104 ? -11.015 8.248 1.729 1.00 97.75 104 MET A O 1
ATOM 793 N N . GLU A 1 105 ? -12.968 7.474 0.945 1.00 97.75 105 GLU A N 1
ATOM 794 C CA . GLU A 1 105 ? -12.607 7.544 -0.485 1.00 97.75 105 GLU A CA 1
ATOM 795 C C . GLU A 1 105 ? -12.038 8.902 -0.920 1.00 97.75 105 GLU A C 1
ATOM 797 O O . GLU A 1 105 ? -11.141 8.958 -1.758 1.00 97.75 105 GLU A O 1
ATOM 802 N N . GLN A 1 106 ? -12.520 9.990 -0.313 1.00 97.81 106 GLN A N 1
ATOM 803 C CA . GLN A 1 106 ? -12.099 11.362 -0.620 1.00 97.81 106 GLN A CA 1
ATOM 804 C C . GLN A 1 106 ? -10.866 11.819 0.178 1.00 97.81 106 GLN A C 1
ATOM 806 O O . GLN A 1 106 ? -10.445 12.972 0.083 1.00 97.81 106 GLN A O 1
ATOM 811 N N . THR A 1 107 ? -10.279 10.942 0.994 1.00 98.12 107 THR A N 1
ATOM 812 C CA . THR A 1 107 ? -9.107 11.279 1.807 1.00 98.12 107 THR A CA 1
ATOM 813 C C . THR A 1 107 ? -7.808 11.105 1.011 1.00 98.12 107 THR A C 1
ATOM 815 O O . THR A 1 107 ? -7.675 10.154 0.232 1.00 98.12 107 THR A O 1
ATOM 818 N N . PRO A 1 108 ? -6.781 11.940 1.264 1.00 98.06 108 PRO A N 1
ATOM 819 C CA . PRO A 1 108 ? -5.446 11.730 0.702 1.00 98.06 108 PRO A CA 1
ATOM 820 C C . PRO A 1 108 ? -4.857 10.353 1.040 1.00 98.06 108 PRO A C 1
ATOM 822 O O . PRO A 1 108 ? -4.119 9.782 0.240 1.00 98.06 108 PRO A O 1
ATOM 825 N N . PHE A 1 109 ? -5.205 9.804 2.209 1.00 98.12 109 PHE A N 1
ATOM 826 C CA . PHE A 1 109 ? -4.819 8.461 2.638 1.00 98.12 109 PHE A CA 1
ATOM 827 C C . PHE A 1 109 ? -5.319 7.383 1.673 1.00 98.12 109 PHE A C 1
ATOM 829 O O . PHE A 1 109 ? -4.517 6.611 1.143 1.00 98.12 109 PHE A O 1
ATOM 836 N N . PHE A 1 110 ? -6.629 7.350 1.411 1.00 98.12 110 PHE A N 1
ATOM 837 C CA . PHE A 1 110 ? -7.218 6.355 0.518 1.00 98.12 110 PHE A CA 1
ATOM 838 C C . PHE A 1 110 ? -6.676 6.506 -0.904 1.00 98.12 110 PHE A C 1
ATOM 840 O O . PHE A 1 110 ? -6.274 5.516 -1.519 1.00 98.12 110 PHE A O 1
ATOM 847 N N . GLY A 1 111 ? -6.580 7.747 -1.395 1.00 97.94 111 GLY A N 1
ATOM 848 C CA . GLY A 1 111 ? -5.993 8.046 -2.700 1.00 97.94 111 GLY A CA 1
ATOM 849 C C . GLY A 1 111 ? -4.561 7.520 -2.843 1.00 97.94 111 GLY A C 1
ATOM 850 O O . GLY A 1 111 ? -4.252 6.852 -3.830 1.00 97.94 111 GLY A O 1
ATOM 851 N N . ALA A 1 112 ? -3.707 7.749 -1.840 1.00 98.00 112 ALA A N 1
ATOM 852 C CA . ALA A 1 112 ? -2.321 7.282 -1.836 1.00 98.00 112 ALA A CA 1
ATOM 853 C C . ALA A 1 112 ? -2.217 5.748 -1.809 1.00 98.00 112 ALA A C 1
ATOM 855 O O . ALA A 1 112 ? -1.499 5.169 -2.626 1.00 98.00 112 ALA A O 1
ATOM 856 N N . VAL A 1 113 ? -2.953 5.078 -0.913 1.00 97.12 113 VAL A N 1
ATOM 857 C CA . VAL A 1 113 ? -2.949 3.606 -0.815 1.00 97.12 113 VAL A CA 1
ATOM 858 C C . VAL A 1 113 ? -3.475 2.978 -2.105 1.00 97.12 113 VAL A C 1
ATOM 860 O O . VAL A 1 113 ? -2.852 2.054 -2.633 1.00 97.12 113 VAL A O 1
ATOM 863 N N . ARG A 1 114 ? -4.574 3.502 -2.662 1.00 97.00 114 ARG A N 1
ATOM 864 C CA . ARG A 1 114 ? -5.137 3.035 -3.935 1.00 97.00 114 ARG A CA 1
ATOM 865 C C . ARG A 1 114 ? -4.143 3.213 -5.078 1.00 97.00 114 ARG A C 1
ATOM 867 O O . ARG A 1 114 ? -3.903 2.259 -5.814 1.00 97.00 114 ARG A O 1
ATOM 874 N N . PHE A 1 115 ? -3.552 4.401 -5.213 1.00 97.69 115 PHE A N 1
ATOM 875 C CA . PHE A 1 115 ? -2.557 4.678 -6.249 1.00 97.69 115 PHE A CA 1
ATOM 876 C C . PHE A 1 115 ? -1.381 3.704 -6.163 1.00 97.69 115 PHE A C 1
ATOM 878 O O . PHE A 1 115 ? -1.063 3.044 -7.148 1.00 97.69 115 PHE A O 1
ATOM 885 N N . LEU A 1 116 ? -0.779 3.556 -4.981 1.00 97.06 116 LEU A N 1
ATOM 886 C CA . LEU A 1 116 ? 0.367 2.671 -4.787 1.00 97.06 116 LEU A CA 1
ATOM 887 C C . LEU A 1 116 ? 0.012 1.190 -4.988 1.00 97.06 116 LEU A C 1
ATOM 889 O O . LEU A 1 116 ? 0.855 0.428 -5.453 1.00 97.06 116 LEU A O 1
ATOM 893 N N . THR A 1 117 ? -1.224 0.784 -4.683 1.00 95.50 117 THR A N 1
ATOM 894 C CA . THR A 1 117 ? -1.705 -0.583 -4.941 1.00 95.50 117 THR A CA 1
ATOM 895 C C . THR A 1 117 ? -1.774 -0.851 -6.438 1.00 95.50 117 THR A C 1
ATOM 897 O O . THR A 1 117 ? -1.219 -1.838 -6.912 1.00 95.50 117 THR A O 1
ATOM 900 N N . VAL A 1 118 ? -2.406 0.049 -7.198 1.00 96.19 118 VAL A N 1
ATOM 901 C CA . VAL A 1 118 ? -2.533 -0.078 -8.658 1.00 96.19 118 VAL A CA 1
ATOM 902 C C . VAL A 1 118 ? -1.162 0.012 -9.332 1.00 96.19 118 VAL A C 1
ATOM 904 O O . VAL A 1 118 ? -0.839 -0.829 -10.168 1.00 96.19 118 VAL A O 1
ATOM 907 N N . ALA A 1 119 ? -0.326 0.973 -8.932 1.00 95.94 119 ALA A N 1
ATOM 908 C CA . ALA A 1 119 ? 1.027 1.134 -9.461 1.00 95.94 119 ALA A CA 1
ATOM 909 C C . ALA A 1 119 ? 1.911 -0.084 -9.152 1.00 95.94 119 ALA A C 1
ATOM 911 O O . ALA A 1 119 ? 2.627 -0.560 -10.028 1.00 95.94 119 ALA A O 1
ATOM 912 N N . GLY A 1 120 ? 1.824 -0.634 -7.939 1.00 94.81 120 GLY A N 1
ATOM 913 C CA . GLY A 1 120 ? 2.545 -1.848 -7.568 1.00 94.81 120 GLY A CA 1
ATOM 914 C C . GLY A 1 120 ? 2.013 -3.106 -8.251 1.00 94.81 120 GLY A C 1
ATOM 915 O O . GLY A 1 120 ? 2.769 -4.055 -8.416 1.00 94.81 120 GLY A O 1
ATOM 916 N N . MET A 1 121 ? 0.739 -3.134 -8.646 1.00 94.62 121 MET A N 1
ATOM 917 C CA . MET A 1 121 ? 0.117 -4.284 -9.309 1.00 94.62 121 MET A CA 1
ATOM 918 C C . MET A 1 121 ? 0.419 -4.320 -10.810 1.00 94.62 121 MET A C 1
ATOM 920 O O . MET A 1 121 ? 0.708 -5.384 -11.347 1.00 94.62 121 MET A O 1
ATOM 924 N N . PHE A 1 122 ? 0.358 -3.169 -11.483 1.00 94.50 122 PHE A N 1
ATOM 925 C CA . PHE A 1 122 ? 0.389 -3.087 -12.951 1.00 94.50 122 PHE A CA 1
ATOM 926 C C . PHE A 1 122 ? 1.583 -2.308 -13.517 1.00 94.50 122 PHE A C 1
ATOM 928 O O . PHE A 1 122 ? 1.774 -2.282 -14.731 1.00 94.50 122 PHE A O 1
ATOM 935 N N . GLY A 1 123 ? 2.389 -1.669 -12.668 1.00 92.50 123 GLY A N 1
ATOM 936 C CA . GLY A 1 123 ? 3.600 -0.966 -13.088 1.00 92.50 123 GLY A CA 1
ATOM 937 C C . GLY A 1 123 ? 4.696 -1.905 -13.593 1.00 92.50 123 GLY A C 1
ATOM 938 O O . GLY A 1 123 ? 4.573 -3.130 -13.548 1.00 92.50 123 GLY A O 1
ATOM 939 N N . ASP A 1 124 ? 5.790 -1.322 -14.081 1.00 92.56 124 ASP A N 1
ATOM 940 C CA . ASP A 1 124 ? 6.934 -2.104 -14.548 1.00 92.56 124 ASP A CA 1
ATOM 941 C C . ASP A 1 124 ? 7.562 -2.924 -13.394 1.00 92.56 124 ASP A C 1
ATOM 943 O O . ASP A 1 124 ? 7.817 -2.368 -12.315 1.00 92.56 124 ASP A O 1
ATOM 947 N N . PRO A 1 125 ? 7.843 -4.229 -13.588 1.00 91.62 125 PRO A N 1
ATOM 948 C CA . PRO A 1 125 ? 8.407 -5.076 -12.538 1.00 91.62 125 PRO A CA 1
ATOM 949 C C . PRO A 1 125 ? 9.752 -4.595 -11.975 1.00 91.62 125 PRO A C 1
ATOM 951 O O . PRO A 1 125 ? 10.098 -4.924 -10.837 1.00 91.62 125 PRO A O 1
ATOM 954 N N . SER A 1 126 ? 10.520 -3.790 -12.719 1.00 90.56 126 SER A N 1
ATOM 955 C CA . SER A 1 126 ? 11.779 -3.190 -12.243 1.00 90.56 126 SER A CA 1
ATOM 956 C C . SER A 1 126 ? 11.587 -2.276 -11.024 1.00 90.56 126 SER A C 1
ATOM 958 O O . SER A 1 126 ? 12.501 -2.111 -10.200 1.00 90.56 126 SER A O 1
ATOM 960 N N . TYR A 1 127 ? 10.378 -1.742 -10.818 1.00 90.94 127 TYR A N 1
ATOM 961 C CA . TYR A 1 127 ? 10.049 -0.998 -9.606 1.00 90.94 127 TYR A CA 1
ATOM 962 C C . TYR A 1 127 ? 9.848 -1.903 -8.381 1.00 90.94 127 TYR A C 1
ATOM 964 O O . TYR A 1 127 ? 9.872 -1.394 -7.264 1.00 90.94 127 TYR A O 1
ATOM 972 N N . GLY A 1 128 ? 9.773 -3.226 -8.547 1.00 89.69 128 GLY A N 1
ATOM 973 C CA . GLY A 1 128 ? 9.696 -4.227 -7.474 1.00 89.69 128 GLY A CA 1
ATOM 974 C C . GLY A 1 128 ? 8.301 -4.818 -7.245 1.00 89.69 128 GLY A C 1
ATOM 975 O O . GLY A 1 128 ? 8.180 -5.818 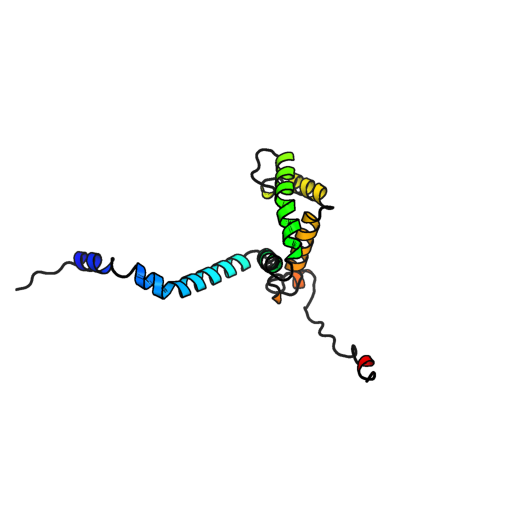-6.535 1.00 89.69 128 GLY A O 1
ATOM 976 N N . GLY A 1 129 ? 7.275 -4.215 -7.848 1.00 92.88 129 GLY A N 1
ATOM 977 C CA . GLY A 1 129 ? 5.914 -4.750 -7.917 1.00 92.88 129 GLY A CA 1
ATOM 978 C C . GLY A 1 129 ? 5.731 -5.636 -9.145 1.00 92.88 129 GLY A C 1
ATOM 979 O O . GLY A 1 129 ? 6.720 -6.022 -9.764 1.00 92.88 129 GLY A O 1
ATOM 980 N N . ASN A 1 130 ? 4.480 -5.944 -9.489 1.00 92.62 130 ASN A N 1
ATOM 981 C CA . ASN A 1 130 ? 4.075 -6.698 -10.676 1.00 92.62 130 ASN A CA 1
ATOM 982 C C . ASN A 1 130 ? 5.013 -7.880 -10.982 1.00 92.62 130 ASN A C 1
ATOM 984 O O . ASN A 1 130 ? 5.522 -8.041 -12.095 1.00 92.62 130 ASN A O 1
ATOM 988 N N . GLN A 1 131 ? 5.324 -8.663 -9.947 1.00 86.88 131 GLN A N 1
ATOM 989 C CA . GLN A 1 131 ? 6.311 -9.734 -10.063 1.00 86.88 131 GLN A CA 1
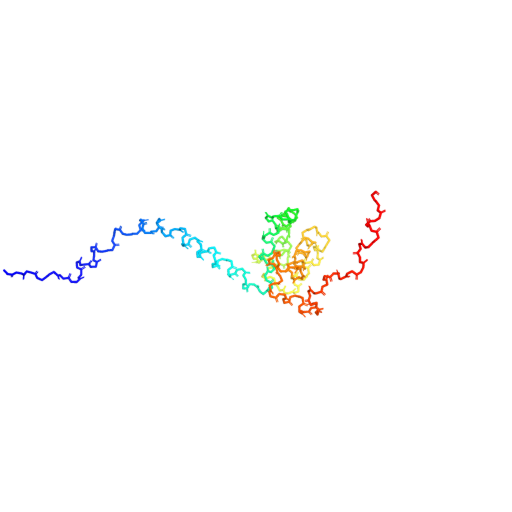ATOM 990 C C . GLN A 1 131 ? 5.870 -10.742 -11.122 1.00 86.88 131 GLN A C 1
ATOM 992 O O . GLN A 1 131 ? 4.678 -10.993 -11.296 1.00 86.88 131 GLN A O 1
ATOM 997 N N . ASP A 1 132 ? 6.841 -11.228 -11.896 1.00 86.69 132 ASP A N 1
ATOM 998 C CA . ASP A 1 132 ? 6.638 -12.102 -13.057 1.00 86.69 132 ASP A CA 1
ATOM 999 C C . ASP A 1 132 ? 5.677 -11.541 -14.123 1.00 86.69 132 ASP A C 1
ATOM 1001 O O . ASP A 1 132 ? 5.195 -12.272 -14.991 1.00 86.69 132 ASP A O 1
ATOM 1005 N N . ARG A 1 133 ? 5.427 -10.220 -14.098 1.00 90.12 133 ARG A N 1
ATOM 1006 C CA . ARG A 1 133 ? 4.479 -9.521 -14.979 1.00 90.12 133 ARG A CA 1
ATOM 1007 C C . ARG A 1 133 ? 3.053 -10.066 -14.861 1.00 90.12 133 ARG A C 1
ATOM 1009 O O . ARG A 1 133 ? 2.287 -9.973 -15.817 1.00 90.12 133 ARG A O 1
ATOM 1016 N N . ILE A 1 134 ? 2.675 -10.649 -13.721 1.00 88.94 134 ILE A N 1
ATOM 1017 C CA . ILE A 1 134 ? 1.353 -11.278 -13.571 1.00 88.94 134 ILE A CA 1
ATOM 1018 C C . ILE A 1 134 ? 0.229 -10.241 -13.733 1.00 88.94 134 ILE A C 1
ATOM 1020 O O . ILE A 1 134 ? -0.792 -10.529 -14.353 1.00 88.94 134 ILE A O 1
ATOM 1024 N N . GLY A 1 135 ? 0.419 -9.015 -13.240 1.00 90.50 135 GLY A N 1
ATOM 1025 C CA . GLY A 1 135 ? -0.533 -7.927 -13.450 1.00 90.50 135 GLY A CA 1
ATOM 1026 C C . GLY A 1 135 ? -0.688 -7.558 -14.923 1.00 90.50 135 GLY A C 1
ATOM 1027 O O . GLY A 1 135 ? -1.803 -7.298 -15.363 1.00 90.50 135 GLY A O 1
ATOM 1028 N N . TRP A 1 136 ? 0.390 -7.604 -15.709 1.00 92.88 136 TRP A N 1
ATOM 1029 C CA . TRP A 1 136 ? 0.317 -7.407 -17.161 1.00 92.88 136 TRP A CA 1
ATOM 1030 C C . TRP A 1 136 ? -0.438 -8.539 -17.855 1.00 92.88 136 TRP A C 1
ATOM 1032 O O . TRP A 1 136 ? -1.339 -8.269 -18.643 1.00 92.88 136 TRP A O 1
ATOM 1042 N N . GLN A 1 137 ? -0.144 -9.793 -17.501 1.00 90.31 137 GLN A N 1
ATOM 1043 C CA . GLN A 1 137 ? -0.860 -10.962 -18.024 1.00 90.31 137 GLN A CA 1
ATOM 1044 C C . GLN A 1 137 ? -2.367 -10.873 -17.741 1.00 90.31 137 GLN A C 1
ATOM 1046 O O . GLN A 1 137 ? -3.173 -11.152 -18.626 1.00 90.31 137 GLN A O 1
ATOM 1051 N N . LEU A 1 138 ? -2.751 -10.423 -16.539 1.00 90.00 138 LEU A N 1
ATOM 1052 C CA . LEU A 1 138 ? -4.150 -10.273 -16.128 1.00 90.00 138 LEU A CA 1
ATOM 1053 C C . LEU A 1 138 ? -4.934 -9.292 -17.012 1.00 90.00 138 LEU A C 1
ATOM 1055 O O . LEU A 1 138 ? -6.120 -9.501 -17.249 1.00 90.00 138 LEU A O 1
ATOM 1059 N N . ILE A 1 139 ? -4.282 -8.231 -17.491 1.00 89.50 139 ILE A N 1
ATOM 1060 C CA . ILE A 1 139 ? -4.905 -7.210 -18.349 1.00 89.50 139 ILE A CA 1
ATOM 1061 C C . ILE A 1 139 ? -4.592 -7.408 -19.839 1.00 89.50 139 ILE A C 1
ATOM 1063 O O . ILE A 1 139 ? -4.962 -6.563 -20.649 1.00 89.50 139 ILE A O 1
ATOM 1067 N N . GLY A 1 140 ? -3.906 -8.496 -20.208 1.00 88.56 140 GLY A N 1
ATOM 1068 C CA . GLY A 1 140 ? -3.515 -8.777 -21.592 1.00 88.56 140 GLY A CA 1
ATOM 1069 C C . GLY A 1 140 ? -2.428 -7.850 -22.148 1.00 88.56 140 GLY A C 1
ATOM 1070 O O . GLY A 1 140 ? -2.339 -7.682 -23.360 1.00 88.56 140 GLY A O 1
ATOM 1071 N N . PHE A 1 141 ? -1.612 -7.237 -21.289 1.00 87.25 141 PHE A N 1
ATOM 1072 C CA . PHE A 1 141 ? -0.477 -6.416 -21.706 1.00 87.25 141 PHE A CA 1
ATOM 1073 C C . PHE A 1 141 ? 0.776 -7.285 -21.888 1.00 87.25 141 PHE A C 1
ATOM 1075 O O . PHE A 1 141 ? 1.146 -8.062 -21.009 1.00 87.25 141 PHE A O 1
ATOM 1082 N N . ASP A 1 142 ? 1.446 -7.153 -23.028 1.00 80.50 142 ASP A N 1
ATOM 1083 C CA . ASP A 1 142 ? 2.609 -7.965 -23.410 1.00 80.50 142 ASP A CA 1
ATOM 1084 C C . ASP A 1 142 ? 3.959 -7.329 -23.024 1.00 80.50 142 ASP A C 1
ATOM 1086 O O . ASP A 1 142 ? 5.005 -7.970 -23.145 1.00 80.50 142 ASP A O 1
ATOM 1090 N N . GLY A 1 143 ? 3.958 -6.086 -22.522 1.00 72.81 143 GLY A N 1
ATOM 1091 C CA . GLY A 1 143 ? 5.180 -5.350 -22.183 1.00 72.81 143 GLY A CA 1
ATOM 1092 C C . GLY A 1 143 ? 5.959 -4.832 -23.394 1.00 72.81 143 GLY A C 1
ATOM 1093 O O . GLY A 1 143 ? 7.037 -4.260 -23.225 1.00 72.81 143 GLY A O 1
ATOM 1094 N N . GLY A 1 144 ? 5.437 -5.035 -24.606 1.00 67.62 144 GLY A N 1
ATOM 1095 C CA . GLY A 1 144 ? 6.149 -4.850 -25.862 1.00 67.62 144 GLY A CA 1
ATOM 1096 C C . GLY A 1 144 ? 5.649 -3.654 -26.652 1.00 67.62 144 GLY A C 1
ATOM 1097 O O . GLY A 1 144 ? 4.996 -3.826 -27.666 1.00 67.62 144 GLY A O 1
ATOM 1098 N N . HIS A 1 145 ? 5.994 -2.436 -26.239 1.00 57.06 145 HIS A N 1
ATOM 1099 C CA . HIS A 1 145 ? 5.870 -1.261 -27.110 1.00 57.06 145 HIS A CA 1
ATOM 1100 C C . HIS A 1 145 ? 7.116 -0.383 -26.967 1.00 57.06 145 HIS A C 1
ATOM 1102 O O . HIS A 1 145 ? 7.046 0.777 -26.567 1.00 57.06 145 HIS A O 1
ATOM 1108 N N . ALA A 1 146 ? 8.287 -0.928 -27.317 1.00 55.88 146 ALA A N 1
ATOM 1109 C CA . ALA A 1 146 ? 9.315 -0.049 -27.855 1.00 55.88 146 ALA A CA 1
ATOM 1110 C C . ALA A 1 146 ? 8.704 0.547 -29.123 1.00 55.88 146 ALA A C 1
ATOM 1112 O O . ALA A 1 146 ? 8.430 -0.186 -30.073 1.00 55.88 146 ALA A O 1
ATOM 1113 N N . HIS A 1 147 ? 8.408 1.846 -29.106 1.00 55.19 147 HIS A N 1
ATOM 1114 C CA . HIS A 1 147 ? 8.067 2.583 -30.312 1.00 55.19 147 HIS A CA 1
ATOM 1115 C C . HIS A 1 147 ? 9.159 2.289 -31.340 1.00 55.19 147 HIS A C 1
ATOM 1117 O O . HIS A 1 147 ? 10.277 2.792 -31.229 1.00 55.19 147 HIS A O 1
ATOM 1123 N N . GLN A 1 148 ? 8.870 1.429 -32.314 1.00 51.75 148 GLN A N 1
ATOM 1124 C CA . GLN A 1 148 ? 9.656 1.456 -33.528 1.00 51.75 148 GLN A CA 1
ATOM 1125 C C . GLN A 1 148 ? 9.322 2.771 -34.246 1.00 51.75 148 GLN A C 1
ATOM 1127 O O . GLN A 1 148 ? 8.187 3.248 -34.126 1.00 51.75 148 GLN A O 1
ATOM 1132 N N . PRO A 1 149 ? 10.309 3.394 -34.916 1.00 54.97 149 PRO A N 1
ATOM 1133 C CA . PRO A 1 149 ? 10.122 4.637 -35.659 1.00 54.97 149 PRO A CA 1
ATOM 1134 C C . PRO A 1 149 ? 8.792 4.651 -36.436 1.00 54.97 149 PRO A C 1
ATOM 1136 O O . PRO A 1 149 ? 8.408 3.615 -36.986 1.00 54.97 149 PRO A O 1
ATOM 1139 N N . PRO A 1 150 ? 8.096 5.806 -36.481 1.00 58.59 150 PRO A N 1
ATOM 1140 C CA . PRO A 1 150 ? 8.716 7.095 -36.797 1.00 58.59 150 PRO A CA 1
ATOM 1141 C C . PRO A 1 150 ? 8.489 8.211 -35.762 1.00 58.59 150 PRO A C 1
ATOM 1143 O O . PRO A 1 150 ? 8.411 9.383 -36.125 1.00 58.59 150 PRO A O 1
ATOM 1146 N N . PHE A 1 151 ? 8.395 7.907 -34.472 1.00 61.81 151 PHE A N 1
ATOM 1147 C CA . PHE A 1 151 ? 8.330 8.971 -33.465 1.00 61.81 151 PHE A CA 1
ATOM 1148 C C . PHE A 1 151 ? 9.748 9.503 -33.193 1.00 61.81 151 PHE A C 1
ATOM 1150 O O . PHE A 1 151 ? 10.636 8.735 -32.831 1.00 61.81 151 PHE A O 1
ATOM 1157 N N . GLY A 1 152 ? 9.972 10.800 -33.448 1.00 59.47 152 GLY A N 1
ATOM 1158 C CA . GLY A 1 152 ? 11.278 11.478 -33.346 1.00 59.47 152 GLY A CA 1
ATOM 1159 C C . GLY A 1 152 ? 11.938 11.869 -34.681 1.00 59.47 152 GLY A C 1
ATOM 1160 O O . GLY A 1 152 ? 12.940 12.577 -34.673 1.00 59.47 152 GLY A O 1
ATOM 1161 N N . TYR A 1 153 ? 11.378 11.480 -35.838 1.00 55.78 153 TYR A N 1
ATOM 1162 C CA . TYR A 1 153 ? 11.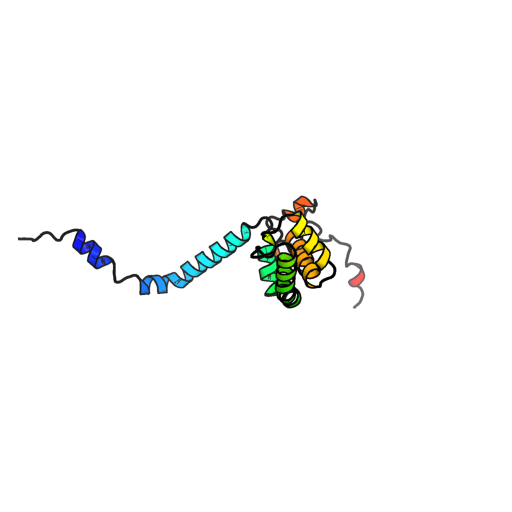900 11.911 -37.151 1.00 55.78 153 TYR A CA 1
ATOM 1163 C C . TYR A 1 153 ? 11.789 13.436 -37.362 1.00 55.78 153 TYR A C 1
ATOM 1165 O O . TYR A 1 153 ? 12.588 14.028 -38.082 1.00 55.78 153 TYR A O 1
ATOM 1173 N N . TYR A 1 154 ? 10.832 14.090 -36.699 1.00 61.31 154 TYR A N 1
ATOM 1174 C CA . TYR A 1 154 ? 10.560 15.520 -36.875 1.00 61.31 154 TYR A CA 1
ATOM 1175 C C . TYR A 1 154 ? 11.487 16.455 -36.072 1.00 61.31 154 TYR A C 1
ATOM 1177 O O . TYR A 1 154 ? 11.576 17.634 -36.409 1.00 61.31 154 TYR A O 1
ATOM 1185 N N . ASP A 1 155 ? 12.230 15.943 -35.084 1.00 68.12 155 ASP A N 1
ATOM 1186 C CA . ASP A 1 155 ? 13.092 16.759 -34.206 1.00 68.12 155 ASP A CA 1
ATOM 1187 C C . ASP A 1 155 ? 14.557 16.829 -34.684 1.00 68.12 155 ASP A C 1
ATOM 1189 O O . ASP A 1 155 ? 15.360 17.599 -34.160 1.00 68.12 155 ASP A O 1
ATOM 1193 N N . ALA A 1 156 ? 14.927 16.049 -35.707 1.00 60.50 156 ALA A N 1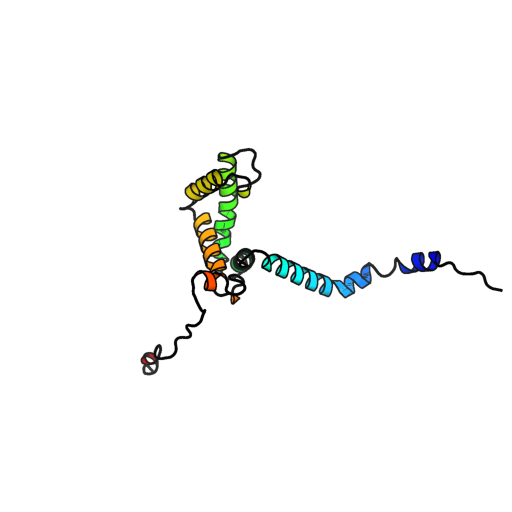
ATOM 1194 C CA . ALA A 1 156 ? 16.301 15.970 -36.212 1.00 60.50 156 ALA A CA 1
ATOM 1195 C C . ALA A 1 156 ? 16.744 17.199 -37.037 1.00 60.50 156 ALA A C 1
ATOM 1197 O O . ALA A 1 156 ? 17.939 17.383 -37.256 1.00 60.50 156 ALA A O 1
ATOM 1198 N N . ASN A 1 157 ? 15.804 18.051 -37.462 1.00 58.97 157 ASN A N 1
ATOM 1199 C CA . ASN A 1 157 ? 16.059 19.154 -38.399 1.00 58.97 157 ASN A CA 1
ATOM 1200 C C . ASN A 1 157 ? 16.042 20.559 -37.754 1.00 58.97 157 ASN A C 1
ATOM 1202 O O . ASN A 1 157 ? 15.983 21.545 -38.482 1.00 58.97 157 ASN A O 1
ATOM 1206 N N . GLN A 1 158 ? 16.080 20.683 -36.420 1.00 57.41 158 GLN A N 1
ATOM 1207 C CA . GLN A 1 158 ? 16.037 21.983 -35.718 1.00 57.41 158 GLN A CA 1
ATOM 1208 C C . GLN A 1 158 ? 17.367 22.389 -35.045 1.00 57.41 158 GLN A C 1
ATOM 1210 O O . GLN A 1 158 ? 17.368 22.841 -33.902 1.00 57.41 158 GLN A O 1
ATOM 1215 N N . ARG A 1 159 ? 18.511 22.237 -35.722 1.00 49.59 159 ARG A N 1
ATOM 1216 C CA . ARG A 1 159 ? 19.795 22.802 -35.257 1.00 49.59 159 ARG A CA 1
ATOM 1217 C C . ARG A 1 159 ? 20.283 23.920 -36.157 1.00 49.59 159 ARG A C 1
ATOM 1219 O O . ARG A 1 159 ? 20.181 23.745 -37.389 1.00 49.59 159 ARG A O 1
#

pLDDT: mean 81.77, std 18.14, range [34.78, 98.44]

Secondary structure (DSSP, 8-state):
------HHHHHHHHSSSSHHHHHHHHHHHHHHHHHHHHHHHHHTSGGGHHHHHHHHHHTTTGGGHHHHHHHHHHHHHHHHHH-TT-SSGGGS-HHHHHHHHHHHTTSHHHHHHHHHHHHHHHS-GGGS-SGGGHHHHHTT--S-----SSTTGGGTT--

Sequence (159 aa):
MSTLSSRRDFVARSGTMVGGAWLAVHLPAIEAAARHARRALGRHAPFGVIYFMDKALGTFGAQFLQPIRGGLPDLLKAARAKNPAVRGFAELSFEQQTDVLRGMEQTPFFGAVRFLTVAGMFGDPSYGGNQDRIGWQLIGFDGGHAHQPPFGYYDANQR

Foldseek 3Di:
DDDDDDPVVVVVVVPPDCPPVVCVVCVVVVVVVVVVVVLVVCPPPVFSLVVLVVLLCVPVVVVLVCLQVVCQVVQQVLCCVVPVPDPGLVPDDPVSNVVSLVVCCPGSNSVSVVVSNCCLCQPDCVSRGCPVVVSCVVVVHPVDDPPDDDDPVVVPPDD